Protein AF-A0A9P5TGM0-F1 (afdb_monomer_lite)

Structure (mmCIF, N/CA/C/O backbone):
data_AF-A0A9P5TGM0-F1
#
_entry.id   AF-A0A9P5TGM0-F1
#
loop_
_atom_site.group_PDB
_atom_site.id
_atom_site.type_symbol
_atom_site.label_atom_id
_atom_site.label_alt_id
_atom_site.label_comp_id
_atom_site.label_asym_id
_atom_site.label_entity_id
_atom_site.label_seq_id
_atom_site.pdbx_PDB_ins_code
_atom_site.Cartn_x
_atom_site.Cartn_y
_atom_site.Cartn_z
_atom_site.occupancy
_atom_site.B_iso_or_equiv
_atom_site.auth_seq_id
_atom_site.auth_comp_id
_atom_site.auth_asym_id
_atom_site.auth_atom_id
_atom_site.pdbx_PDB_model_num
ATOM 1 N N . MET A 1 1 ? -46.829 -3.196 55.476 1.00 36.16 1 MET A N 1
ATOM 2 C CA . MET A 1 1 ? -45.480 -3.649 55.078 1.00 36.16 1 MET A CA 1
ATOM 3 C C . MET A 1 1 ? -45.043 -2.829 53.871 1.00 36.16 1 MET A C 1
ATOM 5 O O . MET A 1 1 ? -45.791 -2.751 52.910 1.00 36.16 1 MET A O 1
ATOM 9 N N . LEU A 1 2 ? -43.898 -2.155 54.003 1.00 26.58 2 LEU A N 1
ATOM 10 C CA . LEU A 1 2 ? -43.094 -1.467 52.970 1.00 26.58 2 LEU A CA 1
ATOM 11 C C . LEU A 1 2 ? -42.682 -2.470 51.860 1.00 26.58 2 LEU A C 1
ATOM 13 O O . LEU A 1 2 ? -42.691 -3.660 52.148 1.00 26.58 2 LEU A O 1
ATOM 17 N N . ARG A 1 3 ? -42.238 -2.164 50.632 1.00 25.81 3 ARG A N 1
ATOM 18 C CA . ARG A 1 3 ? -41.853 -0.970 49.845 1.00 25.81 3 ARG A CA 1
ATOM 19 C C . ARG A 1 3 ? -41.633 -1.503 48.409 1.00 25.81 3 ARG A C 1
ATOM 21 O O . ARG A 1 3 ? -41.069 -2.581 48.292 1.00 25.81 3 ARG A O 1
ATOM 28 N N . GLN A 1 4 ? -41.916 -0.732 47.359 1.00 28.56 4 GLN A N 1
ATOM 29 C CA . GLN A 1 4 ? -40.858 -0.240 46.462 1.00 28.56 4 GLN A CA 1
ATOM 30 C C . GLN A 1 4 ? -41.391 0.940 45.646 1.00 28.56 4 GLN A C 1
ATOM 32 O O . GLN A 1 4 ? -42.499 0.928 45.121 1.00 28.56 4 GLN A O 1
ATOM 37 N N . VAL A 1 5 ? -40.583 1.991 45.664 1.00 32.22 5 VAL A N 1
ATOM 38 C CA . VAL A 1 5 ? -40.817 3.332 45.145 1.00 32.22 5 VAL A CA 1
ATOM 39 C C . VAL A 1 5 ? -40.303 3.353 43.710 1.00 32.22 5 VAL A C 1
ATOM 41 O O . VAL A 1 5 ? -39.193 2.888 43.459 1.00 32.22 5 VAL A O 1
ATOM 44 N N . GLY A 1 6 ? -41.109 3.859 42.779 1.00 30.88 6 GLY A N 1
ATOM 45 C CA . GLY A 1 6 ? -40.639 4.174 41.437 1.00 30.88 6 GLY A CA 1
ATOM 46 C C . GLY A 1 6 ? -39.764 5.421 41.455 1.00 30.88 6 GLY A C 1
ATOM 47 O O . GLY A 1 6 ? -40.057 6.362 42.189 1.00 30.88 6 GLY A O 1
ATOM 48 N N . THR A 1 7 ? -38.753 5.462 40.591 1.00 30.62 7 THR A N 1
ATOM 49 C CA . THR A 1 7 ? -38.194 6.741 40.159 1.00 30.62 7 THR A CA 1
ATOM 50 C C . THR A 1 7 ? -37.881 6.682 38.672 1.00 30.62 7 THR A C 1
ATOM 52 O O . THR A 1 7 ? -36.953 6.018 38.222 1.00 30.62 7 THR A O 1
ATOM 55 N N . SER A 1 8 ? -38.736 7.387 37.934 1.00 32.25 8 SER A N 1
ATOM 56 C CA . SER A 1 8 ? -38.502 7.983 36.624 1.00 32.25 8 SER A CA 1
ATOM 57 C C . SER A 1 8 ? -37.083 8.543 36.512 1.00 32.25 8 SER A C 1
ATOM 59 O O . SER A 1 8 ? -36.657 9.320 37.367 1.00 32.25 8 SER A O 1
ATOM 61 N N . MET A 1 9 ? -36.380 8.188 35.439 1.00 25.66 9 MET A N 1
ATOM 62 C CA . MET A 1 9 ? -35.091 8.778 35.085 1.00 25.66 9 MET A CA 1
ATOM 63 C C . MET A 1 9 ? -35.297 10.272 34.802 1.00 25.66 9 MET A C 1
ATOM 65 O O . MET A 1 9 ? -36.118 10.644 33.964 1.00 25.66 9 MET A O 1
ATOM 69 N N . GLN A 1 10 ? -34.623 11.121 35.573 1.00 26.91 10 GLN A N 1
ATOM 70 C CA . GLN A 1 10 ? -34.682 12.572 35.436 1.00 26.91 10 GLN A CA 1
ATOM 71 C C . GLN A 1 10 ? -33.806 13.011 34.260 1.00 26.91 10 GLN A C 1
ATOM 73 O O . GLN A 1 10 ? -32.630 12.661 34.194 1.00 26.91 10 GLN A O 1
ATOM 78 N N . ILE A 1 11 ? -34.382 13.790 33.344 1.00 28.34 11 ILE A N 1
ATOM 79 C CA . ILE A 1 11 ? -33.630 14.569 32.360 1.00 28.34 11 ILE A CA 1
ATOM 80 C C . ILE A 1 11 ? -33.191 15.841 33.085 1.00 28.34 11 ILE A C 1
ATOM 82 O O . ILE A 1 11 ? -33.982 16.770 33.257 1.00 28.34 11 ILE A O 1
ATOM 86 N N . GLU A 1 12 ? -31.943 15.880 33.547 1.00 26.34 12 GLU A N 1
ATOM 87 C CA . GLU A 1 12 ? -31.357 17.129 34.022 1.00 26.34 12 GLU A CA 1
ATOM 88 C C . GLU A 1 12 ? -31.138 18.057 32.826 1.00 26.34 12 GLU A C 1
ATOM 90 O O . GLU A 1 12 ? -30.334 17.811 31.927 1.00 26.34 12 GLU A O 1
ATOM 95 N N . THR A 1 13 ? -31.909 19.142 32.812 1.00 29.16 13 THR A N 1
ATOM 96 C CA . THR A 1 13 ? -31.706 20.256 31.893 1.00 29.16 13 THR A CA 1
ATOM 97 C C . THR A 1 13 ? -30.464 21.005 32.365 1.00 29.16 13 THR A C 1
ATOM 99 O O . THR A 1 13 ? -30.525 21.772 33.326 1.00 29.16 13 THR A O 1
ATOM 102 N N . VAL A 1 14 ? -29.324 20.766 31.716 1.00 30.80 14 VAL A N 1
ATOM 103 C CA . VAL A 1 14 ? -28.104 21.538 31.967 1.00 30.80 14 VAL A CA 1
ATOM 104 C C . VAL A 1 14 ? -28.360 22.976 31.523 1.00 30.80 14 VAL A C 1
ATOM 106 O O . VAL A 1 14 ? -28.563 23.261 30.341 1.00 30.80 14 VAL A O 1
ATOM 109 N N . GLN A 1 15 ? -28.392 23.887 32.496 1.00 29.30 15 GLN A N 1
ATOM 110 C CA . GLN A 1 15 ? -28.482 25.318 32.248 1.00 29.30 15 GLN A CA 1
ATOM 111 C C . GLN A 1 15 ? -27.282 25.787 31.419 1.00 29.30 15 GLN A C 1
ATOM 113 O O . GLN A 1 15 ? -26.130 25.493 31.742 1.00 29.30 15 GLN A O 1
ATOM 118 N N . LYS A 1 16 ? -27.571 26.542 30.351 1.00 35.97 16 LYS A N 1
ATOM 119 C CA . LYS A 1 16 ? -26.586 27.261 29.538 1.00 35.97 16 LYS A CA 1
ATOM 120 C C . LYS A 1 16 ? -25.737 28.152 30.445 1.00 35.97 16 LYS A C 1
ATOM 122 O O . LYS A 1 16 ? -26.203 29.188 30.909 1.00 35.97 16 LYS A O 1
ATOM 127 N N . LYS A 1 17 ? -24.481 27.765 30.649 1.00 32.97 17 LYS A N 1
ATOM 128 C CA . LYS A 1 17 ? -23.438 28.682 31.098 1.00 32.97 17 LYS A CA 1
ATOM 129 C C . LYS A 1 17 ? -22.898 29.376 29.849 1.00 32.97 17 LYS A C 1
ATOM 131 O O . LYS A 1 17 ? -22.370 28.719 28.953 1.00 32.97 17 LYS A O 1
ATOM 136 N N . GLU A 1 18 ? -23.126 30.680 29.754 1.00 39.62 18 GLU A N 1
ATOM 137 C CA . GLU A 1 18 ? -22.522 31.533 28.731 1.00 39.62 18 GLU A CA 1
ATOM 138 C C . GLU A 1 18 ? -20.993 31.371 28.766 1.00 39.62 18 GLU A C 1
ATOM 140 O O . GLU A 1 18 ? -20.392 31.405 29.840 1.00 39.62 18 GLU A O 1
ATOM 145 N N . GLY A 1 19 ? -20.377 31.166 27.595 1.00 38.84 19 GLY A N 1
ATOM 146 C CA . GLY A 1 19 ? -18.917 31.143 27.446 1.00 38.84 19 GLY A CA 1
ATOM 147 C C . GLY A 1 19 ? -18.252 29.788 27.172 1.00 38.84 19 GLY A C 1
ATOM 148 O O . GLY A 1 19 ? -17.066 29.651 27.453 1.00 38.84 19 GLY A O 1
ATOM 149 N N . LEU A 1 20 ? -18.951 28.796 26.608 1.00 31.16 20 LEU A N 1
ATOM 150 C CA . LEU A 1 20 ? -18.282 27.631 26.013 1.00 31.16 20 LEU A CA 1
ATOM 151 C C . LEU A 1 20 ? -17.751 28.016 24.629 1.00 31.16 20 LEU A C 1
ATOM 153 O O . LEU A 1 20 ? -18.503 28.091 23.656 1.00 31.16 20 LEU A O 1
ATOM 157 N N . THR A 1 21 ? -16.445 28.268 24.551 1.00 31.72 21 THR A N 1
ATOM 158 C CA . THR A 1 21 ? -15.696 28.083 23.310 1.00 31.72 21 THR A CA 1
ATOM 159 C C . THR A 1 21 ? -16.093 26.732 22.734 1.00 31.72 21 THR A C 1
ATOM 161 O O . THR A 1 21 ? -16.104 25.733 23.454 1.00 31.72 21 THR A O 1
ATOM 164 N N . ILE A 1 22 ? -16.460 26.710 21.455 1.00 36.62 22 ILE A N 1
ATOM 165 C CA . ILE A 1 22 ? -16.581 25.476 20.688 1.00 36.62 22 ILE A CA 1
ATOM 166 C C . ILE A 1 22 ? -15.170 24.885 20.668 1.00 36.62 22 ILE A C 1
ATOM 168 O O . ILE A 1 22 ? -14.387 25.163 19.765 1.00 36.62 22 ILE A O 1
ATOM 172 N N . GLU A 1 23 ? -14.807 24.121 21.698 1.00 35.16 23 GLU A N 1
ATOM 173 C CA . GLU A 1 23 ? -13.813 23.081 21.526 1.00 35.16 23 GLU A CA 1
ATOM 174 C C . GLU A 1 23 ? -14.446 22.157 20.499 1.00 35.16 23 GLU A C 1
ATOM 176 O O . GLU A 1 23 ? -15.362 21.382 20.784 1.00 35.16 23 GLU A O 1
ATOM 181 N N . GLN A 1 24 ? -14.024 22.345 19.250 1.00 33.47 24 GLN A N 1
ATOM 182 C CA . GLN A 1 24 ? -14.055 21.296 18.261 1.00 33.47 24 GLN A CA 1
ATOM 183 C C . GLN A 1 24 ? -13.465 20.088 18.976 1.00 33.47 24 GLN A C 1
ATOM 185 O O . GLN A 1 24 ? -12.260 20.023 19.205 1.00 33.47 24 GLN A O 1
ATOM 190 N N . VAL A 1 25 ? -14.328 19.174 19.417 1.00 34.75 25 VAL A N 1
ATOM 191 C CA . VAL A 1 25 ? -13.903 17.829 19.757 1.00 34.75 25 VAL A CA 1
ATOM 192 C C . VAL A 1 25 ? -13.321 17.331 18.450 1.00 34.75 25 VAL A C 1
ATOM 194 O O . VAL A 1 25 ? -14.064 16.941 17.550 1.00 34.75 25 VAL A O 1
ATOM 197 N N . GLU A 1 26 ? -12.004 17.464 18.297 1.00 37.59 26 GLU A N 1
ATOM 198 C CA . GLU A 1 26 ? -11.255 16.770 17.273 1.00 37.59 26 GLU A CA 1
ATOM 199 C C . GLU A 1 26 ? -11.673 15.317 17.437 1.00 37.59 26 GLU A C 1
ATOM 201 O O . GLU A 1 26 ? -11.268 14.636 18.385 1.00 37.59 26 GLU A O 1
ATOM 206 N N . LYS A 1 27 ? -12.558 14.846 16.558 1.00 42.50 27 LYS A N 1
ATOM 207 C CA . LYS A 1 27 ? -12.750 13.423 16.366 1.00 42.50 27 LYS A CA 1
ATOM 208 C C . LYS A 1 27 ? -11.394 12.927 15.888 1.00 42.50 27 LYS A C 1
ATOM 210 O O . LYS A 1 27 ? -11.074 12.981 14.707 1.00 42.50 27 LYS A O 1
ATOM 215 N N . LYS A 1 28 ? -10.556 12.522 16.837 1.00 43.88 28 LYS A N 1
ATOM 216 C CA . LYS A 1 28 ? -9.393 11.692 16.573 1.00 43.88 28 LYS A CA 1
ATOM 217 C C . LYS A 1 28 ? -9.984 10.372 16.129 1.00 43.88 28 LYS A C 1
ATOM 219 O O . LYS A 1 28 ? -10.459 9.598 16.957 1.00 43.88 28 LYS A O 1
ATOM 224 N N . GLU A 1 29 ? -10.112 10.199 14.824 1.00 54.62 29 GLU A N 1
ATOM 225 C CA . GLU A 1 29 ? -10.566 8.954 14.230 1.00 54.62 29 GLU A CA 1
ATOM 226 C C . GLU A 1 29 ? -9.352 8.025 14.078 1.00 54.62 29 GLU A C 1
ATOM 228 O O . GLU A 1 29 ? -8.237 8.491 13.874 1.00 54.62 29 GLU A O 1
ATOM 233 N N . ASN A 1 30 ? -9.548 6.723 14.295 1.00 64.50 30 ASN A N 1
ATOM 234 C CA . ASN A 1 30 ? -8.500 5.777 14.688 1.00 64.50 30 ASN A CA 1
ATOM 235 C C . ASN A 1 30 ? -8.545 4.516 13.817 1.00 64.50 30 ASN A C 1
ATOM 237 O O . ASN A 1 30 ? -9.602 3.902 13.719 1.00 64.50 30 ASN A O 1
ATOM 241 N N . GLY A 1 31 ? -7.412 4.084 13.251 1.00 76.44 31 GLY A N 1
ATOM 242 C CA . GLY A 1 31 ? -7.331 2.923 12.342 1.00 76.44 31 GLY A CA 1
ATOM 243 C C . GLY A 1 31 ? -7.704 1.580 12.984 1.00 76.44 31 GLY A C 1
ATOM 244 O O . GLY A 1 31 ? -8.091 0.637 12.301 1.00 76.44 31 GLY A O 1
ATOM 245 N N . LEU A 1 32 ? -7.625 1.512 14.313 1.00 87.06 32 LEU A N 1
ATOM 246 C CA . LEU A 1 32 ? -7.992 0.365 15.136 1.00 87.06 32 LEU A CA 1
ATOM 247 C C . LEU A 1 32 ? -8.878 0.854 16.293 1.00 87.06 32 LEU A C 1
ATOM 249 O O . LEU A 1 32 ? -8.423 1.628 17.140 1.00 87.06 32 LEU A O 1
ATOM 253 N N . VAL A 1 33 ? -10.144 0.430 16.319 1.00 86.69 33 VAL A N 1
ATOM 254 C CA . VAL A 1 33 ? -11.155 0.868 17.298 1.00 86.69 33 VAL A CA 1
ATOM 255 C C . VAL A 1 33 ? -11.805 -0.320 17.968 1.00 86.69 33 VAL A C 1
ATOM 257 O O . VAL A 1 33 ? -12.400 -1.148 17.288 1.00 86.69 33 VAL A O 1
ATOM 260 N N . ALA A 1 34 ? -11.726 -0.381 19.299 1.00 88.81 34 ALA A N 1
ATOM 261 C CA . ALA A 1 34 ? -12.266 -1.493 20.082 1.00 88.81 34 ALA A CA 1
ATOM 262 C C . ALA A 1 34 ? -11.851 -2.870 19.518 1.00 88.81 34 ALA A C 1
ATOM 264 O O . ALA A 1 34 ? -12.663 -3.786 19.422 1.00 88.81 34 ALA A O 1
ATOM 265 N N . ASN A 1 35 ? -10.572 -2.995 19.135 1.00 90.69 35 ASN A N 1
ATOM 266 C CA . ASN A 1 35 ? -9.969 -4.172 18.494 1.00 90.69 35 ASN A CA 1
ATOM 267 C C . ASN A 1 35 ? -10.476 -4.497 17.071 1.00 90.69 35 ASN A C 1
ATOM 269 O O . ASN A 1 35 ? -10.194 -5.580 16.567 1.00 90.69 35 ASN A O 1
ATOM 273 N N . VAL A 1 36 ? -11.183 -3.579 16.409 1.00 89.56 36 VAL A N 1
ATOM 274 C CA . VAL A 1 36 ? -11.634 -3.718 15.015 1.00 89.56 36 VAL A CA 1
ATOM 275 C C . VAL A 1 36 ? -10.835 -2.784 14.108 1.00 89.56 36 VAL A C 1
ATOM 277 O O . VAL A 1 36 ? -10.731 -1.585 14.381 1.00 89.56 36 VAL A O 1
ATOM 280 N N . LEU A 1 37 ? -10.267 -3.332 13.032 1.00 90.50 37 LEU A N 1
ATOM 281 C CA . LEU A 1 37 ? -9.565 -2.573 11.997 1.00 90.50 37 LEU A CA 1
ATOM 282 C C . LEU A 1 37 ? -10.575 -1.925 11.046 1.00 90.50 37 LEU A C 1
ATOM 284 O O . LEU A 1 37 ? -11.433 -2.612 10.492 1.00 90.50 37 LEU A O 1
ATOM 288 N N . TYR A 1 38 ? -10.449 -0.617 10.844 1.00 90.00 38 TYR A N 1
ATOM 289 C CA . TYR A 1 38 ? -11.277 0.158 9.919 1.00 90.00 38 TYR A CA 1
ATOM 290 C C . TYR A 1 38 ? -10.409 0.789 8.830 1.00 90.00 38 TYR A C 1
ATOM 292 O O . TYR A 1 38 ? -9.239 1.092 9.057 1.00 90.00 38 TYR A O 1
ATOM 300 N N . MET A 1 39 ? -10.999 1.002 7.656 1.00 88.94 39 MET A N 1
ATOM 301 C CA . MET A 1 39 ? -10.358 1.629 6.505 1.00 88.94 39 MET A CA 1
ATOM 302 C C . MET A 1 39 ? -10.383 3.159 6.630 1.00 88.94 39 MET A C 1
ATOM 304 O O . MET A 1 39 ? -11.408 3.756 6.977 1.00 88.94 39 MET A O 1
ATOM 308 N N . TYR A 1 40 ? -9.253 3.793 6.316 1.00 84.56 40 TYR A N 1
ATOM 309 C CA . TYR A 1 40 ? -9.030 5.230 6.475 1.00 84.56 40 TYR A CA 1
ATOM 310 C C . TYR A 1 40 ? -8.302 5.840 5.282 1.00 84.56 40 TYR A C 1
ATOM 312 O O . TYR A 1 40 ? -7.525 5.167 4.611 1.00 84.56 40 TYR A O 1
ATOM 320 N N . HIS A 1 41 ? -8.531 7.135 5.079 1.00 81.19 41 HIS A N 1
ATOM 321 C CA . HIS A 1 41 ? -7.729 8.001 4.229 1.00 81.19 41 HIS A CA 1
ATOM 322 C C . HIS A 1 41 ? -7.256 9.218 5.039 1.00 81.19 41 HIS A C 1
ATOM 324 O O . HIS A 1 41 ? -8.027 10.125 5.369 1.00 81.19 41 HIS A O 1
ATOM 330 N N . GLY A 1 42 ? -5.979 9.230 5.405 1.00 74.00 42 GLY A N 1
ATOM 331 C CA . GLY A 1 42 ? -5.405 10.214 6.309 1.00 74.00 42 GLY A CA 1
ATOM 332 C C . GLY A 1 42 ? -5.967 10.127 7.732 1.00 74.00 42 GLY A C 1
ATOM 333 O O . GLY A 1 42 ? -6.683 9.206 8.127 1.00 74.00 42 GLY A O 1
ATOM 334 N N . LYS A 1 43 ? -5.671 11.159 8.527 1.00 65.69 43 LYS A N 1
ATOM 335 C CA . LYS A 1 43 ? -6.030 11.227 9.957 1.00 65.69 43 LYS A CA 1
ATOM 336 C C . LYS A 1 43 ? -7.520 11.471 10.232 1.00 65.69 43 LYS A C 1
ATOM 338 O O . LYS A 1 43 ? -7.923 11.462 11.395 1.00 65.69 43 LYS A O 1
ATOM 343 N N . HIS A 1 44 ? -8.318 11.756 9.202 1.00 63.69 44 HIS A N 1
ATOM 344 C CA . HIS A 1 44 ? -9.632 12.383 9.380 1.00 63.69 44 HIS A CA 1
ATOM 345 C C . HIS A 1 44 ? -10.778 11.737 8.606 1.00 63.69 44 HIS A C 1
ATOM 347 O O . HIS A 1 44 ? -11.925 12.056 8.905 1.00 63.69 44 HIS A O 1
ATOM 353 N N . TYR A 1 45 ? -10.507 10.861 7.635 1.00 67.69 45 TYR A N 1
ATOM 354 C CA . TYR A 1 45 ? -11.562 10.336 6.774 1.00 67.69 45 TYR A CA 1
ATOM 355 C C . TYR A 1 45 ? -11.675 8.824 6.904 1.00 67.69 45 TYR A C 1
ATOM 357 O O . TYR A 1 45 ? -10.903 8.075 6.306 1.00 67.69 45 TYR A O 1
ATOM 365 N N . ARG A 1 46 ? -12.676 8.365 7.663 1.00 70.44 46 ARG A N 1
ATOM 366 C CA . ARG A 1 46 ? -13.194 7.003 7.500 1.00 70.44 46 ARG A CA 1
ATOM 367 C C . ARG A 1 46 ? -13.728 6.825 6.088 1.00 70.44 46 ARG A C 1
ATOM 369 O O . ARG A 1 46 ? -14.544 7.623 5.625 1.00 70.44 46 ARG A O 1
ATOM 376 N N . ILE A 1 47 ? -13.302 5.749 5.439 1.00 70.31 47 ILE A N 1
ATOM 377 C CA . ILE A 1 47 ? -13.949 5.300 4.209 1.00 70.31 47 ILE A CA 1
ATOM 378 C C . ILE A 1 47 ? -15.329 4.760 4.610 1.00 70.31 47 ILE A C 1
ATOM 380 O O . ILE A 1 47 ? -15.425 3.981 5.556 1.00 70.31 47 ILE A O 1
ATOM 384 N N . ASP A 1 48 ? -16.375 5.229 3.927 1.00 66.19 48 ASP A N 1
ATOM 385 C CA . ASP A 1 48 ? -17.790 5.112 4.319 1.00 66.19 48 ASP A CA 1
ATOM 386 C C . ASP A 1 48 ? -18.128 5.837 5.647 1.00 66.19 48 ASP A C 1
ATOM 388 O O . ASP A 1 48 ? -18.112 5.243 6.727 1.00 66.19 48 ASP A O 1
ATOM 392 N N . PRO A 1 49 ? -18.447 7.144 5.609 1.00 59.84 49 PRO A N 1
ATOM 393 C CA . PRO A 1 49 ? -18.573 7.971 6.810 1.00 59.84 49 PRO A CA 1
ATOM 394 C C . PRO A 1 49 ? -19.789 7.641 7.693 1.00 59.84 49 PRO A C 1
ATOM 396 O O . PRO A 1 49 ? -19.840 8.104 8.834 1.00 59.84 49 PRO A O 1
ATOM 399 N N . ALA A 1 50 ? -20.771 6.871 7.207 1.00 65.50 50 ALA A N 1
ATOM 400 C CA . ALA A 1 50 ? -21.974 6.563 7.982 1.00 65.50 50 ALA A CA 1
ATOM 401 C C . ALA A 1 50 ? -21.746 5.434 9.004 1.00 65.50 50 ALA A C 1
ATOM 403 O O . ALA A 1 50 ? -22.268 5.507 10.118 1.00 65.50 50 ALA A O 1
ATOM 404 N N . ALA A 1 51 ? -20.951 4.419 8.649 1.00 68.44 51 ALA A N 1
ATOM 405 C CA . ALA A 1 51 ? -20.688 3.250 9.498 1.00 68.44 51 ALA A CA 1
ATOM 406 C C . ALA A 1 51 ? -19.190 2.968 9.724 1.00 68.44 51 ALA A C 1
ATOM 408 O O . ALA A 1 51 ? -18.827 2.305 10.697 1.00 68.44 51 ALA A O 1
ATOM 409 N N . GLY A 1 52 ? -18.316 3.521 8.882 1.00 81.69 52 GLY A N 1
ATOM 410 C CA . GLY A 1 52 ? -16.940 3.070 8.713 1.00 81.69 52 GLY A CA 1
ATOM 411 C C . GLY A 1 52 ? -16.897 1.732 7.976 1.00 81.69 52 GLY A C 1
ATOM 412 O O . GLY A 1 52 ? -17.678 0.834 8.271 1.00 81.69 52 GLY A O 1
ATOM 413 N N . LEU A 1 53 ? -15.959 1.579 7.048 1.00 88.88 53 LEU A N 1
ATOM 414 C CA . LEU A 1 53 ? -15.700 0.321 6.352 1.00 88.88 53 LEU A CA 1
ATOM 415 C C . LEU A 1 53 ? -14.705 -0.528 7.165 1.00 88.88 53 LEU A C 1
ATOM 417 O O . LEU A 1 53 ? -13.545 -0.126 7.288 1.00 88.88 53 LEU A O 1
ATOM 421 N N . PRO A 1 54 ? -15.098 -1.671 7.759 1.00 90.94 54 PRO A N 1
ATOM 422 C CA . PRO A 1 54 ? -14.158 -2.553 8.445 1.00 90.94 54 PRO A CA 1
ATOM 423 C C . PRO A 1 54 ? -13.235 -3.245 7.437 1.00 90.94 54 PRO A C 1
ATOM 425 O O . PRO A 1 54 ? -13.691 -3.650 6.369 1.00 90.94 54 PRO A O 1
ATOM 428 N N . LEU A 1 55 ? -11.968 -3.476 7.798 1.00 90.06 55 LEU A N 1
ATOM 429 C CA . LEU A 1 55 ? -11.042 -4.251 6.958 1.00 90.06 55 LEU A CA 1
ATOM 430 C C . LEU A 1 55 ? -11.600 -5.651 6.655 1.00 90.06 55 LEU A C 1
ATOM 432 O O . LEU A 1 55 ? -11.461 -6.128 5.538 1.00 90.06 55 LEU A O 1
ATOM 436 N N . ALA A 1 56 ? -12.283 -6.277 7.621 1.00 90.62 56 ALA A N 1
ATOM 437 C CA . ALA A 1 56 ? -12.903 -7.590 7.437 1.00 90.62 56 ALA A CA 1
ATOM 438 C C . ALA A 1 56 ? -13.895 -7.618 6.261 1.00 90.62 56 ALA A C 1
ATOM 440 O O . ALA A 1 56 ? -13.863 -8.555 5.479 1.00 90.62 56 ALA A O 1
ATOM 441 N N . ALA A 1 57 ? -14.694 -6.562 6.070 1.00 91.88 57 ALA A N 1
ATOM 442 C CA . ALA A 1 57 ? -15.632 -6.490 4.949 1.00 91.88 57 ALA A CA 1
ATOM 443 C C . ALA A 1 57 ? -14.911 -6.409 3.589 1.00 91.88 57 ALA A C 1
ATOM 445 O O . ALA A 1 57 ? -15.376 -6.982 2.609 1.00 91.88 57 ALA A O 1
ATOM 446 N N . VAL A 1 58 ? -13.756 -5.734 3.537 1.00 91.56 58 VAL A N 1
ATOM 447 C CA . VAL A 1 58 ? -12.909 -5.684 2.332 1.00 91.56 58 VAL A CA 1
ATOM 448 C C . VAL A 1 58 ? -12.293 -7.053 2.045 1.00 91.56 58 VAL A C 1
ATOM 450 O O . VAL A 1 58 ? -12.247 -7.475 0.893 1.00 91.56 58 VAL A O 1
ATOM 453 N N . ILE A 1 59 ? -11.836 -7.763 3.082 1.00 90.88 59 ILE A N 1
ATOM 454 C CA . ILE A 1 59 ? -11.308 -9.126 2.942 1.00 90.88 59 ILE A CA 1
ATOM 455 C C . ILE A 1 59 ? -12.399 -10.086 2.457 1.00 90.88 59 ILE A C 1
ATOM 457 O O . ILE A 1 59 ? -12.148 -10.819 1.506 1.00 90.88 59 ILE A O 1
ATOM 461 N N . ASP A 1 60 ? -13.611 -10.025 3.015 1.00 93.75 60 ASP A N 1
ATOM 462 C CA . ASP A 1 60 ? -14.747 -10.840 2.564 1.00 93.75 60 ASP A CA 1
ATOM 463 C C . ASP A 1 60 ? -15.051 -10.605 1.070 1.00 93.75 60 ASP A C 1
ATOM 465 O O . ASP A 1 60 ? -15.319 -11.545 0.319 1.00 93.75 60 ASP A O 1
ATOM 469 N N . GLU A 1 61 ? -14.976 -9.352 0.605 1.00 93.19 61 GLU A N 1
ATOM 470 C CA . GLU A 1 61 ? -15.179 -9.006 -0.805 1.00 93.19 61 GLU A CA 1
ATOM 471 C C . GLU A 1 61 ? -14.048 -9.527 -1.706 1.00 93.19 61 GLU A C 1
ATOM 473 O O . GLU A 1 61 ? -14.316 -10.076 -2.779 1.00 93.19 61 GLU A O 1
ATOM 478 N N . ILE A 1 62 ? -12.794 -9.423 -1.253 1.00 90.69 62 ILE A N 1
ATOM 479 C CA . ILE A 1 62 ? -11.625 -10.005 -1.925 1.00 90.69 62 ILE A CA 1
ATOM 480 C C . ILE A 1 62 ? -11.783 -11.525 -2.045 1.00 90.69 62 ILE A C 1
ATOM 482 O O . ILE A 1 62 ? -11.608 -12.076 -3.131 1.00 90.69 62 ILE A O 1
ATOM 486 N N . GLU A 1 63 ? -12.148 -12.213 -0.963 1.00 90.38 63 GLU A N 1
ATOM 487 C CA . GLU A 1 63 ? -12.351 -13.664 -0.948 1.00 90.38 63 GLU A CA 1
ATOM 488 C C . GLU A 1 63 ? -13.501 -14.086 -1.864 1.00 90.38 63 GLU A C 1
ATOM 490 O O . GLU A 1 63 ? -13.365 -15.034 -2.645 1.00 90.38 63 GLU A O 1
ATOM 495 N N . MET A 1 64 ? -14.613 -13.348 -1.836 1.00 92.00 64 MET A N 1
ATOM 496 C CA . MET A 1 64 ? -15.737 -13.568 -2.740 1.00 92.00 64 MET A CA 1
ATOM 497 C C . MET A 1 64 ? -15.299 -13.414 -4.200 1.00 92.00 64 MET A C 1
ATOM 499 O O . MET A 1 64 ? -15.589 -14.291 -5.019 1.00 92.00 64 MET A O 1
ATOM 503 N N . TRP A 1 65 ? -14.558 -12.353 -4.532 1.00 90.50 65 TRP A N 1
ATOM 504 C CA . TRP A 1 65 ? -14.026 -12.151 -5.876 1.00 90.50 65 TRP A CA 1
ATOM 505 C C . TRP A 1 65 ? -13.097 -13.299 -6.284 1.00 90.50 65 TRP A C 1
ATOM 507 O O . TRP A 1 65 ? -13.294 -13.886 -7.347 1.00 90.50 65 TRP A O 1
ATOM 517 N N . MET A 1 66 ? -12.155 -13.695 -5.425 1.00 89.25 66 MET A N 1
ATOM 518 C CA . MET A 1 66 ? -11.229 -14.803 -5.686 1.00 89.25 66 MET A CA 1
ATOM 519 C C . MET A 1 66 ? -11.963 -16.130 -5.910 1.00 89.25 66 MET A C 1
ATOM 521 O O . MET A 1 66 ? -11.615 -16.887 -6.815 1.00 89.25 66 MET A O 1
ATOM 525 N N . SER A 1 67 ? -13.025 -16.397 -5.143 1.00 88.94 67 SER A N 1
ATOM 526 C CA . SER A 1 67 ? -13.848 -17.603 -5.298 1.00 88.94 67 SER A CA 1
ATOM 527 C C . SER A 1 67 ? -14.588 -17.655 -6.640 1.00 88.94 67 SER A C 1
ATOM 529 O O . SER A 1 67 ? -14.803 -18.735 -7.192 1.00 88.94 67 SER A O 1
ATOM 531 N N . ALA A 1 68 ? -14.944 -16.492 -7.193 1.00 89.69 68 ALA A N 1
ATOM 532 C CA . ALA A 1 68 ? -15.574 -16.370 -8.503 1.00 89.69 68 ALA A CA 1
ATOM 533 C C . ALA A 1 68 ? -14.553 -16.376 -9.658 1.00 89.69 68 ALA A C 1
ATOM 535 O O . ALA A 1 68 ? -14.914 -16.691 -10.792 1.00 89.69 68 ALA A O 1
ATOM 536 N N . HIS A 1 69 ? -13.282 -16.072 -9.378 1.00 88.31 69 HIS A N 1
ATOM 537 C CA . HIS A 1 69 ? -12.205 -15.937 -10.362 1.00 88.31 69 HIS A CA 1
ATOM 538 C C . HIS A 1 69 ? -11.119 -17.000 -10.144 1.00 88.31 69 HIS A C 1
ATOM 540 O O . HIS A 1 69 ? -9.943 -16.700 -9.962 1.00 88.31 69 HIS A O 1
ATOM 546 N N . THR A 1 70 ? -11.514 -18.273 -10.231 1.00 78.44 70 THR A N 1
ATOM 547 C CA . THR A 1 70 ? -10.662 -19.460 -9.992 1.00 78.44 70 THR A CA 1
ATOM 548 C C . THR A 1 70 ? -9.597 -19.730 -11.065 1.00 78.44 70 THR A C 1
ATOM 550 O O . THR A 1 70 ? -9.014 -20.816 -11.111 1.00 78.44 70 THR A O 1
ATOM 553 N N . ALA A 1 71 ? -9.323 -18.768 -11.949 1.00 76.00 71 ALA A N 1
ATOM 554 C CA . ALA A 1 71 ? -8.244 -18.897 -12.917 1.00 76.00 71 ALA A CA 1
ATOM 555 C C . ALA A 1 71 ? -6.909 -19.080 -12.177 1.00 76.00 71 ALA A C 1
ATOM 557 O O . ALA A 1 71 ? -6.597 -18.333 -11.253 1.00 76.00 71 ALA A O 1
ATOM 558 N N . ALA A 1 72 ? -6.101 -20.048 -12.616 1.00 62.41 72 ALA A N 1
ATOM 559 C CA . ALA A 1 72 ? -4.888 -20.513 -11.932 1.00 62.41 72 ALA A CA 1
ATOM 560 C C . ALA A 1 72 ? -3.769 -19.460 -11.736 1.00 62.41 72 ALA A C 1
ATOM 562 O O . ALA A 1 72 ? -2.711 -19.796 -11.213 1.00 62.41 72 ALA A O 1
ATOM 563 N N . ALA A 1 73 ? -3.977 -18.212 -12.163 1.00 65.12 73 ALA A N 1
ATOM 564 C CA . ALA A 1 73 ? -2.998 -17.128 -12.116 1.00 65.12 73 ALA A CA 1
ATOM 565 C C . ALA A 1 73 ? -3.507 -15.849 -11.424 1.00 65.12 73 ALA A C 1
ATOM 567 O O . ALA A 1 73 ? -2.780 -14.858 -11.393 1.00 65.12 73 ALA A O 1
ATOM 568 N N . ALA A 1 74 ? -4.733 -15.826 -10.888 1.00 70.94 74 ALA A N 1
ATOM 569 C CA . ALA A 1 74 ? -5.192 -14.671 -10.125 1.00 70.94 74 ALA A CA 1
ATOM 570 C C . ALA A 1 74 ? -4.530 -14.682 -8.739 1.00 70.94 74 ALA A C 1
ATOM 572 O O . ALA A 1 74 ? -4.687 -15.630 -7.972 1.00 70.94 74 ALA A O 1
ATOM 573 N N . ALA A 1 75 ? -3.785 -13.626 -8.430 1.00 81.19 75 ALA A N 1
ATOM 574 C CA . ALA A 1 75 ? -3.273 -13.344 -7.099 1.00 81.19 75 ALA A CA 1
ATOM 575 C C . ALA A 1 75 ? -3.628 -11.899 -6.751 1.00 81.19 75 ALA A C 1
ATOM 577 O O . ALA A 1 75 ? -3.584 -11.020 -7.613 1.00 81.19 75 ALA A O 1
ATOM 578 N N . ILE A 1 76 ? -3.983 -11.664 -5.492 1.00 84.56 76 ILE A N 1
ATOM 579 C CA . ILE A 1 76 ? -4.227 -10.325 -4.964 1.00 84.56 76 ILE A CA 1
ATOM 580 C C . ILE A 1 76 ? -3.141 -10.029 -3.941 1.00 84.56 76 ILE A C 1
ATOM 582 O O . ILE A 1 76 ? -2.961 -10.770 -2.975 1.00 84.56 76 ILE A O 1
ATOM 586 N N . THR A 1 77 ? -2.438 -8.924 -4.156 1.00 84.31 77 THR A N 1
ATOM 587 C CA . THR A 1 77 ? -1.515 -8.354 -3.177 1.00 84.31 77 THR A CA 1
ATOM 588 C C . THR A 1 77 ? -2.256 -7.281 -2.392 1.00 84.31 77 THR A C 1
ATOM 590 O O . THR A 1 77 ? -2.819 -6.361 -2.982 1.00 84.31 77 THR A O 1
ATOM 593 N N . VAL A 1 78 ? -2.249 -7.387 -1.062 1.00 86.06 78 VAL A N 1
ATOM 594 C CA . VAL A 1 78 ? -2.882 -6.411 -0.165 1.00 86.06 78 VAL A CA 1
ATOM 595 C C . VAL A 1 78 ? -1.805 -5.715 0.658 1.00 86.06 78 VAL A C 1
ATOM 597 O O . VAL A 1 78 ? -1.059 -6.363 1.389 1.00 86.06 78 VAL A O 1
ATOM 600 N N . GLN A 1 79 ? -1.747 -4.387 0.566 1.00 86.56 79 GLN A N 1
ATOM 601 C CA . GLN A 1 79 ? -0.936 -3.555 1.451 1.00 86.56 79 GLN A CA 1
ATOM 602 C C . GLN A 1 79 ? -1.804 -3.064 2.615 1.00 86.56 79 GLN A C 1
ATOM 604 O O . GLN A 1 79 ? -2.856 -2.465 2.403 1.00 86.56 79 GLN A O 1
ATOM 609 N N . ILE A 1 80 ? -1.353 -3.295 3.850 1.00 86.56 80 ILE A N 1
ATOM 610 C CA . ILE A 1 80 ? -2.050 -2.868 5.069 1.00 86.56 80 ILE A CA 1
ATOM 611 C C . ILE A 1 80 ? -1.140 -1.908 5.836 1.00 86.56 80 ILE A C 1
ATOM 613 O O . ILE A 1 80 ? -0.047 -2.281 6.258 1.00 86.56 80 ILE A O 1
ATOM 617 N N . LYS A 1 81 ? -1.599 -0.668 6.035 1.00 86.44 81 LYS A N 1
ATOM 618 C CA . LYS A 1 81 ? -0.864 0.394 6.734 1.00 86.44 81 LYS A CA 1
ATOM 619 C C . LYS A 1 81 ? -1.712 0.979 7.856 1.00 86.44 81 LYS A C 1
ATOM 621 O O . LYS A 1 81 ? -2.906 1.217 7.689 1.00 86.44 81 LYS A O 1
ATOM 626 N N . GLN A 1 82 ? -1.077 1.272 8.988 1.00 86.25 82 GLN A N 1
ATOM 627 C CA . GLN A 1 82 ? -1.706 2.071 10.030 1.00 86.25 82 GLN A CA 1
ATOM 628 C C . GLN A 1 82 ? -1.630 3.557 9.662 1.00 86.25 82 GLN A C 1
ATOM 630 O O . GLN A 1 82 ? -0.544 4.132 9.595 1.00 86.25 82 GLN A O 1
ATOM 635 N N . ASP A 1 83 ? -2.783 4.184 9.436 1.00 82.81 83 ASP A N 1
ATOM 636 C CA . ASP A 1 83 ? -2.850 5.602 9.048 1.00 82.81 83 ASP A CA 1
ATOM 637 C C . ASP A 1 83 ? -3.271 6.539 10.191 1.00 82.81 83 ASP A C 1
ATOM 639 O O . ASP A 1 83 ? -3.001 7.739 10.179 1.00 82.81 83 ASP A O 1
ATOM 643 N N . ALA A 1 84 ? -3.866 5.970 11.239 1.00 80.00 84 ALA A N 1
ATOM 644 C CA . ALA A 1 84 ? -4.275 6.683 12.438 1.00 80.00 84 ALA A CA 1
ATOM 645 C C . ALA A 1 84 ? -3.973 5.860 13.706 1.00 80.00 84 ALA A C 1
ATOM 647 O O . ALA A 1 84 ? -3.991 4.621 13.658 1.00 80.00 84 ALA A O 1
ATOM 648 N N . PRO A 1 85 ? -3.687 6.512 14.852 1.00 80.50 85 PRO A N 1
ATOM 649 C CA . PRO A 1 85 ? -3.416 5.812 16.107 1.00 80.50 85 PRO A CA 1
ATOM 650 C C . PRO A 1 85 ? -4.613 4.943 16.530 1.00 80.50 85 PRO A C 1
ATOM 652 O O . PRO A 1 85 ? -5.732 5.206 16.100 1.00 80.50 85 PRO A O 1
ATOM 655 N N . PRO A 1 86 ? -4.422 3.897 17.354 1.00 84.88 86 PRO A N 1
ATOM 656 C CA . PRO A 1 86 ? -5.528 3.104 17.881 1.00 84.88 86 PRO A CA 1
ATOM 657 C C . PRO A 1 86 ? -6.324 3.893 18.928 1.00 84.88 86 PRO A C 1
ATOM 659 O O . PRO A 1 86 ? -5.776 4.750 19.619 1.00 84.88 86 PRO A O 1
ATOM 662 N N . SER A 1 87 ? -7.594 3.541 19.129 1.00 85.62 87 SER A N 1
ATOM 663 C CA . SER A 1 87 ? -8.408 4.066 20.234 1.00 85.62 87 SER A CA 1
ATOM 664 C C . SER A 1 87 ? -9.307 3.005 20.834 1.00 85.62 87 SER A C 1
ATOM 666 O O . SER A 1 87 ? -9.846 2.149 20.130 1.00 85.62 87 SER A O 1
ATOM 668 N N . GLY A 1 88 ? -9.433 3.038 22.162 1.00 87.69 88 GLY A N 1
ATOM 669 C CA . GLY A 1 88 ? -10.236 2.078 22.920 1.00 87.69 88 GLY A CA 1
ATOM 670 C C . GLY A 1 88 ? -9.858 0.614 22.667 1.00 87.69 88 GLY A C 1
ATOM 671 O O . GLY A 1 88 ? -10.677 -0.266 22.902 1.00 87.69 88 GLY A O 1
ATOM 672 N N . SER A 1 89 ? -8.659 0.355 22.141 1.00 89.50 89 SER A N 1
ATOM 673 C CA . SER A 1 89 ? -8.187 -0.977 21.766 1.00 89.50 89 SER A CA 1
ATOM 674 C C . SER A 1 89 ? -7.167 -1.464 22.782 1.00 89.50 89 SER A C 1
ATOM 676 O O . SER A 1 89 ? -6.345 -0.686 23.264 1.00 89.50 89 SER A O 1
ATOM 678 N N . VAL A 1 90 ? -7.232 -2.752 23.107 1.00 92.50 90 VAL A N 1
ATOM 679 C CA . VAL A 1 90 ? -6.313 -3.410 24.052 1.00 92.50 90 VAL A CA 1
ATOM 680 C C . VAL A 1 90 ? -5.219 -4.204 23.339 1.00 92.50 90 VAL A C 1
ATOM 682 O O . VAL A 1 90 ? -4.316 -4.726 23.986 1.00 92.50 90 VAL A O 1
ATOM 685 N N . ILE A 1 91 ? -5.289 -4.283 22.008 1.00 88.88 91 ILE A N 1
ATOM 686 C CA . ILE A 1 91 ? -4.267 -4.875 21.144 1.00 88.88 91 ILE A CA 1
ATOM 687 C C . ILE A 1 91 ? -3.588 -3.792 20.298 1.00 88.88 91 ILE A C 1
ATOM 689 O O . ILE A 1 91 ? -4.174 -2.743 20.022 1.00 88.88 91 ILE A O 1
ATOM 693 N N . SER A 1 92 ? -2.351 -4.055 19.874 1.00 88.88 92 SER A N 1
ATOM 694 C CA . SER A 1 92 ? -1.648 -3.201 18.911 1.00 88.88 92 SER A CA 1
ATOM 695 C C . SER A 1 92 ? -2.144 -3.447 17.480 1.00 88.88 92 SER A C 1
ATOM 697 O O . SER A 1 92 ? -2.681 -4.514 17.183 1.00 88.88 92 SER A O 1
ATOM 699 N N . PHE A 1 93 ? -1.913 -2.498 16.568 1.00 86.25 93 PHE A N 1
ATOM 700 C CA . PHE A 1 93 ? -2.200 -2.690 15.140 1.00 86.25 93 PHE A CA 1
ATOM 701 C C . PHE A 1 93 ? -1.432 -3.881 14.552 1.00 86.25 93 PHE A C 1
ATOM 703 O O . PHE A 1 93 ? -2.019 -4.710 13.864 1.00 86.25 93 PHE A O 1
ATOM 710 N N . ALA A 1 94 ? -0.149 -4.026 14.897 1.00 83.75 94 ALA A N 1
ATOM 711 C CA . ALA A 1 94 ? 0.666 -5.163 14.469 1.00 83.75 94 ALA A CA 1
ATOM 712 C C . ALA A 1 94 ? 0.073 -6.505 14.938 1.00 83.75 94 ALA A C 1
ATOM 714 O O . ALA A 1 94 ? 0.004 -7.464 14.172 1.00 83.75 94 ALA A O 1
ATOM 715 N N . THR A 1 95 ? -0.429 -6.553 16.178 1.00 85.75 95 THR A N 1
ATOM 716 C CA . THR A 1 95 ? -1.139 -7.721 16.724 1.00 85.75 95 THR A CA 1
ATOM 717 C C . THR A 1 95 ? -2.446 -8.004 15.983 1.00 85.75 95 THR A C 1
ATOM 719 O O . THR A 1 95 ? -2.819 -9.164 15.871 1.00 85.75 95 THR A O 1
ATOM 722 N N . ALA A 1 96 ? -3.143 -6.980 15.489 1.00 85.25 96 ALA A N 1
ATOM 723 C CA . ALA A 1 96 ? -4.399 -7.148 14.762 1.00 85.25 96 ALA A CA 1
ATOM 724 C C . ALA A 1 96 ? -4.204 -7.668 13.322 1.00 85.25 96 ALA A C 1
ATOM 726 O O . ALA A 1 96 ? -5.069 -8.379 12.825 1.00 85.25 96 ALA A O 1
ATOM 727 N N . VAL A 1 97 ? -3.089 -7.332 12.658 1.00 83.00 97 VAL A N 1
ATOM 728 C CA . VAL A 1 97 ? -2.826 -7.718 11.255 1.00 83.00 97 VAL A CA 1
ATOM 729 C C . VAL A 1 97 ? -2.097 -9.063 11.141 1.00 83.00 97 VAL A C 1
ATOM 731 O O . VAL A 1 97 ? -2.392 -9.834 10.239 1.00 83.00 97 VAL A O 1
ATOM 734 N N . THR A 1 98 ? -1.204 -9.410 12.075 1.00 71.25 98 THR A N 1
ATOM 735 C CA . THR A 1 98 ? -0.488 -10.710 12.194 1.00 71.25 98 THR A CA 1
ATOM 736 C C . THR A 1 98 ? 0.380 -11.191 11.015 1.00 71.25 98 THR A C 1
ATOM 738 O O . THR A 1 98 ? 1.204 -12.080 11.223 1.00 71.25 98 THR A O 1
ATOM 741 N N . ILE A 1 99 ? 0.266 -10.609 9.818 1.00 70.38 99 ILE A N 1
ATOM 742 C CA . ILE A 1 99 ? 1.003 -10.989 8.601 1.00 70.38 99 ILE A CA 1
ATOM 743 C C . ILE A 1 99 ? 1.550 -9.750 7.876 1.00 70.38 99 ILE A C 1
ATOM 745 O O . ILE A 1 99 ? 0.906 -8.704 7.867 1.00 70.38 99 ILE A O 1
ATOM 749 N N . GLY A 1 100 ? 2.731 -9.849 7.260 1.00 71.56 100 GLY A N 1
ATOM 750 C CA . GLY A 1 100 ? 3.296 -8.757 6.461 1.00 71.56 100 GLY A CA 1
ATOM 751 C C . GLY A 1 100 ? 4.805 -8.851 6.251 1.00 71.56 100 GLY A C 1
ATOM 752 O O . GLY A 1 100 ? 5.460 -9.772 6.740 1.00 71.56 100 GLY A O 1
ATOM 753 N N . ILE A 1 101 ? 5.343 -7.875 5.521 1.00 73.12 101 ILE A N 1
ATOM 754 C CA . ILE A 1 101 ? 6.784 -7.626 5.409 1.00 73.12 101 ILE A CA 1
ATOM 755 C C . ILE A 1 101 ? 7.200 -6.544 6.409 1.00 73.12 101 ILE A C 1
ATOM 757 O O . ILE A 1 101 ? 6.391 -5.695 6.789 1.00 73.12 101 ILE A O 1
ATOM 761 N N . ASP A 1 102 ? 8.460 -6.571 6.836 1.00 76.38 102 ASP A N 1
ATOM 762 C CA . ASP A 1 102 ? 9.024 -5.481 7.627 1.00 76.38 102 ASP A CA 1
ATOM 763 C C . ASP A 1 102 ? 9.179 -4.238 6.738 1.00 76.38 102 ASP A C 1
ATOM 765 O O . ASP A 1 102 ? 9.960 -4.232 5.788 1.00 76.38 102 ASP A O 1
ATOM 769 N N . VAL A 1 103 ? 8.400 -3.201 7.040 1.00 78.25 103 VAL A N 1
ATOM 770 C CA . VAL A 1 103 ? 8.407 -1.910 6.336 1.00 78.25 103 VAL A CA 1
ATOM 771 C C . VAL A 1 103 ? 9.074 -0.806 7.156 1.00 78.25 103 VAL A C 1
ATOM 773 O O . VAL A 1 103 ? 8.876 0.372 6.881 1.00 78.25 103 VAL A O 1
ATOM 776 N N . THR A 1 104 ? 9.864 -1.142 8.179 1.00 82.19 104 THR A N 1
ATOM 777 C CA . THR A 1 104 ? 10.577 -0.136 8.992 1.00 82.19 104 THR A CA 1
ATOM 778 C C . THR A 1 104 ? 11.533 0.734 8.174 1.00 82.19 104 THR A C 1
ATOM 780 O O . THR A 1 104 ? 11.825 1.857 8.577 1.00 82.19 104 THR A O 1
ATOM 783 N N . ALA A 1 105 ? 11.976 0.243 7.015 1.00 86.56 105 ALA A N 1
ATOM 784 C CA . ALA A 1 105 ? 12.804 0.964 6.054 1.00 86.56 105 ALA A CA 1
ATOM 785 C C . ALA A 1 105 ? 12.008 1.771 5.004 1.00 86.56 105 ALA A C 1
ATOM 787 O O . ALA A 1 105 ? 12.602 2.248 4.041 1.00 86.56 105 ALA A O 1
ATOM 788 N N . TRP A 1 106 ? 10.684 1.922 5.146 1.00 91.12 106 TRP A N 1
ATOM 789 C CA . TRP A 1 106 ? 9.882 2.685 4.182 1.00 91.12 106 TRP A CA 1
ATOM 790 C C . TRP A 1 106 ? 10.274 4.168 4.180 1.00 91.12 106 TRP A C 1
ATOM 792 O O . TRP A 1 106 ? 10.172 4.842 5.207 1.00 91.12 106 TRP A O 1
ATOM 802 N N . GLY A 1 107 ? 10.724 4.672 3.028 1.00 92.12 107 GLY A N 1
ATOM 803 C CA . GLY A 1 107 ? 11.108 6.071 2.862 1.00 92.12 107 GLY A CA 1
ATOM 804 C C . GLY A 1 107 ? 9.885 6.982 2.796 1.00 92.12 107 GLY A C 1
ATOM 805 O O . GLY A 1 107 ? 9.011 6.774 1.962 1.00 92.12 107 GLY A O 1
ATOM 806 N N . ASP A 1 108 ? 9.822 7.998 3.657 1.00 92.88 108 ASP A N 1
ATOM 807 C CA . ASP A 1 108 ? 8.771 9.021 3.587 1.00 92.88 108 ASP A CA 1
ATOM 808 C C . ASP A 1 108 ? 9.052 9.992 2.433 1.00 92.88 108 ASP A C 1
ATOM 810 O O . ASP A 1 108 ? 10.145 10.555 2.358 1.00 92.88 108 ASP A O 1
ATOM 814 N N . ASN A 1 109 ? 8.067 10.162 1.546 1.00 94.56 109 ASN A N 1
ATOM 815 C CA . ASN A 1 109 ? 8.117 11.017 0.359 1.00 94.56 109 ASN A CA 1
ATOM 816 C C . ASN A 1 109 ? 9.417 10.872 -0.453 1.00 94.56 109 ASN A C 1
ATOM 818 O O . ASN A 1 109 ? 10.128 11.849 -0.688 1.00 94.56 109 ASN A O 1
ATOM 822 N N . ASN A 1 110 ? 9.764 9.640 -0.829 1.00 95.38 110 ASN A N 1
ATOM 823 C CA . ASN A 1 110 ? 11.060 9.328 -1.426 1.00 95.38 110 ASN A CA 1
ATOM 824 C C . ASN A 1 110 ? 10.910 8.808 -2.871 1.00 95.38 110 ASN A C 1
ATOM 826 O O . ASN A 1 110 ? 10.197 7.821 -3.086 1.00 95.38 110 ASN A O 1
ATOM 830 N N . PRO A 1 111 ? 11.598 9.410 -3.863 1.00 95.00 111 PRO A N 1
ATOM 831 C CA . PRO A 1 111 ? 11.537 8.962 -5.253 1.00 95.00 111 PRO A CA 1
ATOM 832 C C . PRO A 1 111 ? 12.185 7.598 -5.502 1.00 95.00 111 PRO A C 1
ATOM 834 O O . PRO A 1 111 ? 11.902 6.990 -6.530 1.00 95.00 111 PRO A O 1
ATOM 837 N N . ASN A 1 112 ? 13.064 7.111 -4.622 1.00 94.94 112 ASN A N 1
ATOM 838 C CA . ASN A 1 112 ? 13.689 5.803 -4.793 1.00 94.94 112 ASN A CA 1
ATOM 839 C C . ASN A 1 112 ? 14.266 5.250 -3.480 1.00 94.94 112 ASN A C 1
ATOM 841 O O . ASN A 1 112 ? 15.136 5.870 -2.861 1.00 94.94 112 ASN A O 1
ATOM 845 N N . PHE A 1 113 ? 13.826 4.06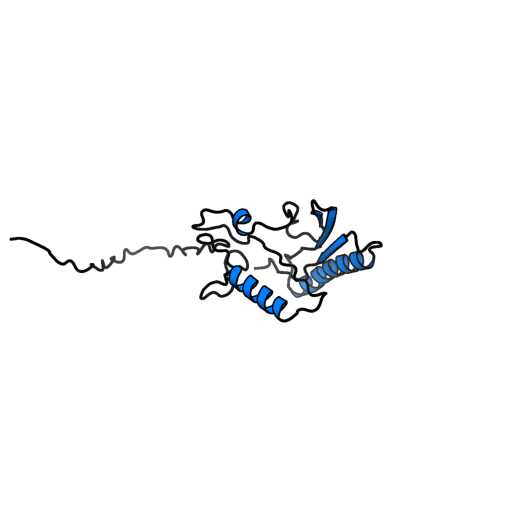1 -3.078 1.00 95.19 113 PHE A N 1
ATOM 846 C CA . PHE A 1 113 ? 14.411 3.322 -1.962 1.00 95.19 113 PHE A CA 1
ATOM 847 C C . PHE A 1 113 ? 14.203 1.813 -2.088 1.00 95.19 113 PHE A C 1
ATOM 849 O O . PHE A 1 113 ? 13.296 1.336 -2.771 1.00 95.19 113 PHE A O 1
ATOM 856 N N . ASP A 1 114 ? 15.042 1.071 -1.370 1.00 93.75 114 ASP A N 1
ATOM 857 C CA . ASP A 1 114 ? 15.073 -0.384 -1.396 1.00 93.75 114 ASP A CA 1
ATOM 858 C C . ASP A 1 114 ? 14.595 -0.982 -0.069 1.00 93.75 114 ASP A C 1
ATOM 860 O O . ASP A 1 114 ? 14.991 -0.537 1.012 1.00 93.75 114 ASP A O 1
ATOM 864 N N . ILE A 1 115 ? 13.804 -2.053 -0.143 1.00 91.81 115 ILE A N 1
ATOM 865 C CA . ILE A 1 115 ? 13.476 -2.904 1.006 1.00 91.81 115 ILE A CA 1
ATOM 866 C C . ILE A 1 115 ? 13.896 -4.337 0.695 1.00 91.81 115 ILE A C 1
ATOM 868 O O . ILE A 1 115 ? 13.499 -4.914 -0.315 1.00 91.81 115 ILE A O 1
ATOM 872 N N . TYR A 1 116 ? 14.658 -4.939 1.605 1.00 89.50 116 TYR A N 1
ATOM 873 C CA . TYR A 1 116 ? 15.029 -6.348 1.532 1.00 89.50 116 TYR A CA 1
ATOM 874 C C . TYR A 1 116 ? 14.202 -7.144 2.531 1.00 89.50 116 TYR A C 1
ATOM 876 O O . TYR A 1 116 ? 14.267 -6.924 3.741 1.00 89.50 116 TYR A O 1
ATOM 884 N N . THR A 1 117 ? 13.417 -8.086 2.023 1.00 83.94 117 THR A N 1
ATOM 885 C CA . THR A 1 117 ? 12.632 -8.980 2.877 1.00 83.94 117 THR A CA 1
ATOM 886 C C . THR A 1 117 ? 13.524 -10.061 3.500 1.00 83.94 117 THR A C 1
ATOM 888 O O . THR A 1 117 ? 14.526 -10.458 2.897 1.00 83.94 117 THR A O 1
ATOM 891 N N . PRO A 1 118 ? 13.145 -10.637 4.657 1.00 80.62 118 PRO A N 1
ATOM 892 C CA . PRO A 1 118 ? 13.869 -11.771 5.240 1.00 80.62 118 PRO A CA 1
ATOM 893 C C . PRO A 1 118 ? 13.983 -12.993 4.312 1.00 80.62 118 PRO A C 1
ATOM 895 O O . PRO A 1 118 ? 14.897 -13.798 4.465 1.00 80.62 118 PRO A O 1
ATOM 898 N N . SER A 1 119 ? 13.071 -13.134 3.344 1.00 82.00 119 SER A N 1
ATOM 899 C CA . SER A 1 119 ? 13.087 -14.187 2.322 1.00 82.00 119 SER A CA 1
ATOM 900 C C . SER A 1 119 ? 14.003 -13.887 1.128 1.00 82.00 119 SER A C 1
ATOM 902 O O . SER A 1 119 ? 14.041 -14.680 0.192 1.00 82.00 119 SER A O 1
ATOM 904 N N . GLY A 1 120 ? 14.728 -12.764 1.136 1.00 83.81 120 GLY A N 1
ATOM 905 C CA . GLY A 1 120 ? 15.672 -12.385 0.082 1.00 83.81 120 GLY A CA 1
ATOM 906 C C . GLY A 1 120 ? 15.044 -11.693 -1.130 1.00 83.81 120 GLY A C 1
ATOM 907 O O . GLY A 1 120 ? 15.749 -11.447 -2.101 1.00 83.81 120 GLY A O 1
ATOM 908 N N . VAL A 1 121 ? 13.748 -11.357 -1.086 1.00 86.31 121 VAL A N 1
ATOM 909 C CA . VAL A 1 121 ? 13.115 -10.519 -2.121 1.00 86.31 121 VAL A CA 1
ATOM 910 C C . VAL A 1 121 ? 13.598 -9.084 -1.954 1.00 86.31 121 VAL A C 1
ATOM 912 O O . VAL A 1 121 ? 13.505 -8.540 -0.848 1.00 86.31 121 VAL A O 1
ATOM 915 N N . HIS A 1 122 ? 14.065 -8.491 -3.049 1.00 91.81 122 HIS A N 1
ATOM 916 C CA . HIS A 1 122 ? 14.444 -7.088 -3.150 1.00 91.81 122 HIS A CA 1
ATOM 917 C C . HIS A 1 122 ? 13.28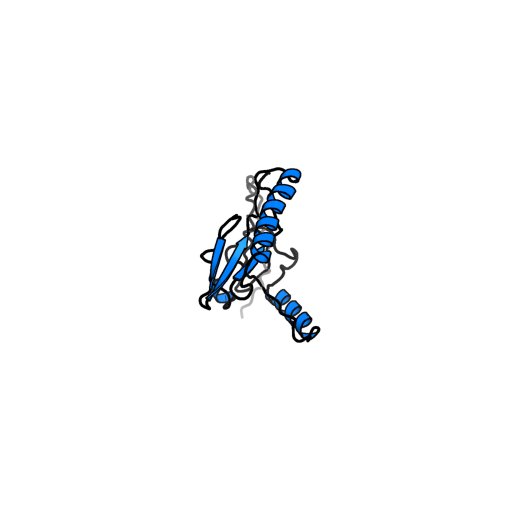6 -6.290 -3.758 1.00 91.81 122 HIS A C 1
ATOM 919 O O . HIS A 1 122 ? 12.839 -6.569 -4.867 1.00 91.81 122 HIS A O 1
ATOM 925 N N . LEU A 1 123 ? 12.764 -5.329 -3.002 1.00 92.38 123 LEU A N 1
ATOM 926 C CA . LEU A 1 123 ? 11.752 -4.381 -3.458 1.00 92.38 123 LEU A CA 1
ATOM 927 C C . LEU A 1 123 ? 12.426 -3.051 -3.795 1.00 92.38 123 LEU A C 1
ATOM 929 O O . LEU A 1 123 ? 13.113 -2.506 -2.934 1.00 92.38 123 LEU A O 1
ATOM 933 N N . VAL A 1 124 ? 12.181 -2.522 -4.993 1.00 94.94 124 VAL A N 1
ATOM 934 C CA . VAL A 1 124 ? 12.578 -1.168 -5.411 1.00 94.94 124 VAL A CA 1
ATOM 935 C C . VAL A 1 124 ? 11.319 -0.313 -5.497 1.00 94.94 124 VAL A C 1
ATOM 937 O O . VAL A 1 124 ? 10.374 -0.655 -6.215 1.00 94.94 124 VAL A O 1
ATOM 940 N N . ILE A 1 125 ? 11.274 0.769 -4.725 1.00 95.88 125 ILE A N 1
ATOM 941 C CA . ILE A 1 125 ? 10.039 1.503 -4.444 1.00 95.88 125 ILE A CA 1
ATOM 942 C C . ILE A 1 125 ? 10.211 2.990 -4.758 1.00 95.88 125 ILE A C 1
ATOM 944 O O . ILE A 1 125 ?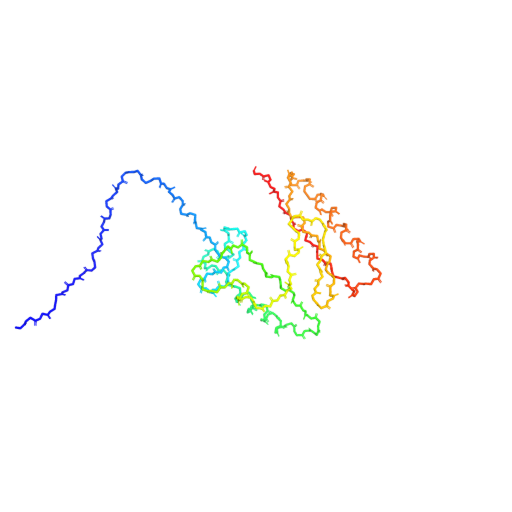 11.207 3.605 -4.386 1.00 95.88 125 ILE A O 1
ATOM 948 N N . GLN A 1 126 ? 9.197 3.563 -5.405 1.00 97.12 126 GLN A N 1
ATOM 949 C CA . GLN A 1 126 ? 9.027 4.996 -5.644 1.00 97.12 126 GLN A CA 1
ATOM 950 C C . GLN A 1 126 ? 7.750 5.443 -4.932 1.00 97.12 126 GLN A C 1
ATOM 952 O O . GLN A 1 126 ? 6.668 5.035 -5.343 1.00 97.12 126 GLN A O 1
ATOM 957 N N . ASP A 1 127 ? 7.861 6.276 -3.895 1.00 96.75 127 ASP A N 1
ATOM 958 C CA . ASP A 1 127 ? 6.719 6.778 -3.107 1.00 96.75 127 ASP A CA 1
ATOM 959 C C . ASP A 1 127 ? 6.870 8.273 -2.770 1.00 96.75 127 ASP A C 1
ATOM 961 O O . ASP A 1 127 ? 6.667 8.733 -1.649 1.00 96.75 127 ASP A O 1
ATOM 965 N N . GLU A 1 128 ? 7.285 9.062 -3.758 1.00 96.25 128 GLU A N 1
ATOM 966 C CA . GLU A 1 128 ? 7.217 10.525 -3.700 1.00 96.25 128 GLU A CA 1
ATOM 967 C C . GLU A 1 128 ? 5.776 10.961 -3.975 1.00 96.25 128 GLU A C 1
ATOM 969 O O . GLU A 1 128 ? 5.338 11.047 -5.127 1.00 96.25 128 GLU A O 1
ATOM 974 N N . TYR A 1 129 ? 4.999 11.110 -2.907 1.00 93.62 129 TYR A N 1
ATOM 975 C CA . TYR A 1 129 ? 3.570 11.389 -2.958 1.00 93.62 129 TYR A CA 1
ATOM 976 C C . TYR A 1 129 ? 3.238 12.871 -2.771 1.00 93.62 129 TYR A C 1
ATOM 978 O O . TYR A 1 129 ? 2.129 13.261 -3.115 1.00 93.62 129 TYR A O 1
ATOM 986 N N . SER A 1 130 ? 4.129 13.694 -2.215 1.00 93.75 130 SER A N 1
ATOM 987 C CA . SER A 1 130 ? 3.854 15.088 -1.851 1.00 93.75 130 SER A CA 1
ATOM 988 C C . SER A 1 130 ? 4.811 16.052 -2.537 1.00 93.75 130 SER A C 1
ATOM 990 O O . SER A 1 130 ? 6.026 15.897 -2.456 1.00 93.75 130 SER A O 1
ATOM 992 N N . PHE A 1 131 ? 4.230 17.090 -3.129 1.00 93.38 131 PHE A N 1
ATOM 993 C CA . PHE A 1 131 ? 4.914 18.111 -3.916 1.00 93.38 131 PHE A CA 1
ATOM 994 C C . PHE A 1 131 ? 4.503 19.508 -3.434 1.00 93.38 131 PHE A C 1
ATOM 996 O O . PHE A 1 131 ? 3.352 19.714 -3.034 1.00 93.38 131 PHE A O 1
ATOM 1003 N N . ASP A 1 132 ? 5.423 20.469 -3.486 1.00 91.56 132 ASP A N 1
ATOM 1004 C CA . ASP A 1 132 ? 5.209 21.850 -3.027 1.00 91.56 132 ASP A CA 1
ATOM 1005 C C . ASP A 1 132 ? 4.780 22.787 -4.180 1.00 91.56 132 ASP A C 1
ATOM 1007 O O . ASP A 1 132 ? 4.698 24.009 -4.032 1.00 91.56 132 ASP A O 1
ATOM 1011 N N . GLU A 1 133 ? 4.474 22.215 -5.345 1.00 90.31 133 GLU A N 1
ATOM 1012 C CA . GLU A 1 133 ? 4.128 22.906 -6.579 1.00 90.31 133 GLU A CA 1
ATOM 1013 C C . GLU A 1 133 ? 2.621 22.884 -6.895 1.00 90.31 133 GLU A C 1
ATOM 1015 O O . GLU A 1 133 ? 1.808 22.177 -6.295 1.00 90.31 133 GLU A O 1
ATOM 1020 N N . GLY A 1 134 ? 2.219 23.698 -7.878 1.00 89.06 134 GLY A N 1
ATOM 1021 C CA . GLY A 1 134 ? 0.861 23.682 -8.419 1.00 89.06 134 GLY A CA 1
ATOM 1022 C C . GLY A 1 134 ? 0.597 22.449 -9.287 1.00 89.06 134 GLY A C 1
ATOM 1023 O O . GLY A 1 134 ? 1.507 21.915 -9.918 1.00 89.06 134 GLY A O 1
ATOM 1024 N N . LEU A 1 135 ? -0.673 22.044 -9.398 1.00 86.94 135 LEU A N 1
ATOM 1025 C CA . LEU A 1 135 ? -1.095 20.815 -10.093 1.00 86.94 135 LEU A CA 1
ATOM 1026 C C . LEU A 1 135 ? -0.497 20.626 -11.497 1.00 86.94 135 LEU A C 1
ATOM 1028 O O . LEU A 1 135 ? -0.150 19.509 -11.864 1.00 86.94 135 LEU A O 1
ATOM 1032 N N . SER A 1 136 ? -0.373 21.696 -12.290 1.00 88.31 136 SER A N 1
ATOM 1033 C CA . SER A 1 136 ? 0.173 21.603 -13.652 1.00 88.31 136 SER A CA 1
ATOM 1034 C C . SER A 1 136 ? 1.647 21.200 -13.692 1.00 88.31 136 SER A C 1
ATOM 1036 O O . SER A 1 136 ? 2.082 20.640 -14.689 1.00 88.31 136 SER A O 1
ATOM 1038 N N . VAL A 1 137 ? 2.401 21.517 -12.638 1.00 89.88 137 VAL A N 1
ATOM 1039 C CA . VAL A 1 137 ? 3.819 21.170 -12.490 1.00 89.88 137 VAL A CA 1
ATOM 1040 C C . VAL A 1 137 ? 3.943 19.775 -11.881 1.00 89.88 137 VAL A C 1
ATOM 1042 O O . VAL A 1 137 ? 4.616 18.931 -12.458 1.00 89.88 137 VAL A O 1
ATOM 1045 N N . ILE A 1 138 ? 3.160 19.484 -10.832 1.00 92.25 138 ILE A N 1
ATOM 1046 C CA . ILE A 1 138 ? 3.127 18.165 -10.176 1.00 92.25 138 ILE A CA 1
ATOM 1047 C C . ILE A 1 138 ? 2.909 17.030 -11.173 1.00 92.25 138 ILE A C 1
ATOM 1049 O O . ILE A 1 138 ? 3.556 15.999 -11.066 1.00 92.25 138 ILE A O 1
ATOM 1053 N N . ILE A 1 139 ? 1.988 17.186 -12.131 1.00 92.50 139 ILE A N 1
ATOM 1054 C CA . ILE A 1 139 ? 1.712 16.120 -13.108 1.00 92.50 139 ILE A CA 1
ATOM 1055 C C . ILE A 1 139 ? 2.972 15.760 -13.901 1.00 92.50 139 ILE A C 1
ATOM 1057 O O . ILE A 1 139 ? 3.203 14.581 -14.154 1.00 92.50 139 ILE A O 1
ATOM 1061 N N . VAL A 1 140 ? 3.762 16.761 -14.295 1.00 94.25 140 VAL A N 1
ATOM 1062 C CA . VAL A 1 140 ? 4.989 16.548 -15.067 1.00 94.25 140 VAL A CA 1
ATOM 1063 C C . VAL A 1 140 ? 6.065 15.939 -14.174 1.00 94.25 140 VAL A C 1
ATOM 1065 O O . VAL A 1 140 ? 6.570 14.870 -14.495 1.00 94.25 140 VAL A O 1
ATOM 1068 N N . ASP A 1 141 ? 6.333 16.546 -13.018 1.00 94.06 141 ASP A N 1
ATOM 1069 C CA . ASP A 1 141 ? 7.395 16.093 -12.114 1.00 94.06 141 ASP A CA 1
ATOM 1070 C C . ASP A 1 141 ? 7.124 14.675 -11.596 1.00 94.06 141 ASP A C 1
ATOM 1072 O O . ASP A 1 141 ? 7.999 13.809 -11.604 1.00 94.06 141 ASP A O 1
ATOM 1076 N N . LYS A 1 142 ? 5.872 14.385 -11.227 1.00 95.94 142 LYS A N 1
ATOM 1077 C CA . LYS A 1 142 ? 5.470 13.041 -10.819 1.00 95.94 142 LYS A CA 1
ATOM 1078 C C . LYS A 1 142 ? 5.640 12.036 -11.951 1.00 95.94 142 LYS A C 1
ATOM 1080 O O . LYS A 1 142 ? 6.042 10.901 -11.697 1.00 95.94 142 LYS A O 1
ATOM 1085 N N . TRP A 1 143 ? 5.316 12.424 -13.184 1.00 96.25 143 TRP A N 1
ATOM 1086 C CA . TRP A 1 143 ? 5.481 11.543 -14.332 1.00 96.25 143 TRP A CA 1
ATOM 1087 C C . TRP A 1 143 ? 6.950 11.203 -14.576 1.00 96.25 143 TRP A C 1
ATOM 1089 O O . TRP A 1 143 ? 7.250 10.033 -14.792 1.00 96.25 143 TRP A O 1
ATOM 1099 N N . ASP A 1 144 ? 7.859 12.170 -14.465 1.00 96.25 144 ASP A N 1
ATOM 1100 C CA . ASP A 1 144 ? 9.297 11.928 -14.631 1.00 96.25 144 ASP A CA 1
ATOM 1101 C C . ASP A 1 144 ? 9.819 10.904 -13.609 1.00 96.25 144 ASP A C 1
ATOM 1103 O O . ASP A 1 144 ? 10.588 9.999 -13.944 1.00 96.25 144 ASP A O 1
ATOM 1107 N N . VAL A 1 145 ? 9.346 10.991 -12.365 1.00 96.56 145 VAL A N 1
ATOM 1108 C CA . VAL A 1 145 ? 9.727 10.060 -11.297 1.00 96.56 145 VAL A CA 1
ATOM 1109 C C . VAL A 1 145 ? 9.136 8.660 -11.529 1.00 96.56 145 VAL A C 1
ATOM 1111 O O . VAL A 1 145 ? 9.831 7.653 -11.366 1.00 96.56 145 VAL A O 1
ATOM 1114 N N . VAL A 1 146 ? 7.874 8.579 -11.963 1.00 97.94 146 VAL A N 1
ATOM 1115 C CA . VAL A 1 146 ? 7.215 7.312 -12.330 1.00 97.94 146 VAL A CA 1
ATOM 1116 C C . VAL A 1 146 ? 7.919 6.654 -13.519 1.00 97.94 146 VAL A C 1
ATOM 1118 O O . VAL A 1 146 ? 8.206 5.455 -13.470 1.00 97.94 146 VAL A O 1
ATOM 1121 N N . ASP A 1 147 ? 8.220 7.417 -14.570 1.00 97.94 147 ASP A N 1
ATOM 1122 C CA . ASP A 1 147 ? 8.913 6.941 -15.769 1.00 97.94 147 ASP A CA 1
ATOM 1123 C C . ASP A 1 147 ? 10.324 6.445 -15.438 1.00 97.94 147 ASP A C 1
ATOM 1125 O O . ASP A 1 147 ? 10.756 5.406 -15.938 1.00 97.94 147 ASP A O 1
ATOM 1129 N N . GLY A 1 148 ? 11.013 7.114 -14.509 1.00 97.12 148 GLY A N 1
ATOM 1130 C CA . GLY A 1 148 ? 12.307 6.675 -13.992 1.00 97.12 148 GLY A CA 1
ATOM 1131 C C . GLY A 1 148 ? 12.284 5.231 -13.480 1.00 97.12 148 GLY A C 1
ATOM 1132 O O . GLY A 1 148 ? 13.105 4.413 -13.906 1.00 97.12 148 GLY A O 1
ATOM 1133 N N . LEU A 1 149 ? 11.320 4.883 -12.620 1.00 97.12 149 LEU A N 1
ATOM 1134 C CA . LEU A 1 149 ? 11.225 3.522 -12.082 1.00 97.12 149 LEU A CA 1
ATOM 1135 C C . LEU A 1 149 ? 10.718 2.511 -13.127 1.00 97.12 149 LEU A C 1
ATOM 1137 O O . LEU A 1 149 ? 11.156 1.360 -13.119 1.00 97.12 149 LEU A O 1
ATOM 1141 N N . LEU A 1 150 ? 9.856 2.924 -14.066 1.00 97.31 150 LEU A N 1
ATOM 1142 C CA . LEU A 1 150 ? 9.445 2.074 -15.193 1.00 97.31 150 LEU A CA 1
ATOM 1143 C C . LEU A 1 150 ? 10.632 1.708 -16.093 1.00 97.31 150 LEU A C 1
ATOM 1145 O O . LEU A 1 150 ? 10.807 0.538 -16.434 1.00 97.31 150 LEU A O 1
ATOM 1149 N N . ASN A 1 151 ? 11.471 2.683 -16.444 1.00 96.69 151 ASN A N 1
ATOM 1150 C CA . ASN A 1 151 ? 12.664 2.462 -17.258 1.00 96.69 151 ASN A CA 1
ATOM 1151 C C . ASN A 1 151 ? 13.698 1.591 -16.535 1.00 96.69 151 ASN A C 1
ATOM 1153 O O . ASN A 1 151 ? 14.340 0.748 -17.170 1.00 96.69 151 ASN A O 1
ATOM 1157 N N . ALA A 1 152 ? 13.840 1.759 -15.215 1.00 94.31 152 ALA A N 1
ATOM 1158 C CA . ALA A 1 152 ? 14.689 0.903 -14.394 1.00 94.31 152 ALA A CA 1
ATOM 1159 C C . ALA A 1 152 ? 14.197 -0.552 -14.413 1.00 94.31 152 ALA A C 1
ATOM 1161 O O . ALA A 1 152 ? 14.985 -1.445 -14.709 1.00 94.31 152 ALA A O 1
ATOM 1162 N N . ALA A 1 153 ? 12.897 -0.776 -14.194 1.00 95.31 153 ALA A N 1
ATOM 1163 C CA . ALA A 1 153 ? 12.291 -2.107 -14.246 1.00 95.31 153 ALA A CA 1
ATOM 1164 C C . ALA A 1 153 ? 12.414 -2.757 -15.631 1.00 95.31 153 ALA A C 1
ATOM 1166 O O . ALA A 1 153 ? 12.706 -3.943 -15.745 1.00 95.31 153 ALA A O 1
ATOM 1167 N N . PHE A 1 154 ? 12.226 -1.978 -16.700 1.00 95.00 154 PHE A N 1
ATOM 1168 C CA . PHE A 1 154 ? 12.387 -2.455 -18.074 1.00 95.00 154 PHE A CA 1
ATOM 1169 C C . PHE A 1 154 ? 13.832 -2.861 -18.399 1.00 95.00 154 PHE A C 1
ATOM 1171 O O . PHE A 1 154 ? 14.058 -3.758 -19.211 1.00 95.00 154 PHE A O 1
ATOM 1178 N N . SER A 1 155 ? 14.805 -2.192 -17.781 1.00 94.81 155 SER A N 1
ATOM 1179 C CA . SER A 1 155 ? 16.232 -2.424 -18.018 1.00 94.81 155 SER A CA 1
ATOM 1180 C C . SER A 1 155 ? 16.844 -3.463 -17.074 1.00 94.81 155 SER A C 1
ATOM 1182 O O . SER A 1 155 ? 18.041 -3.733 -17.190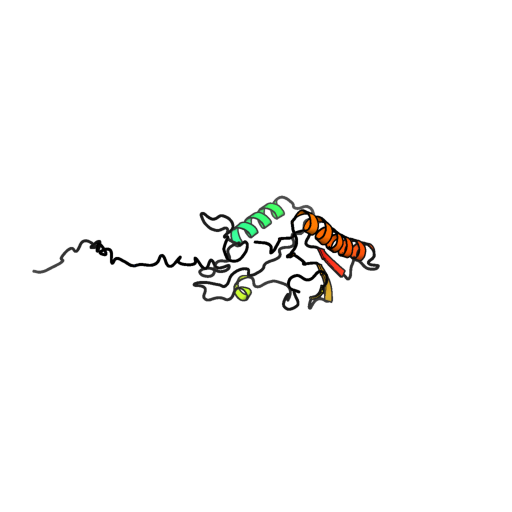 1.00 94.81 155 SER A O 1
ATOM 1184 N N . ASP A 1 156 ? 16.064 -4.027 -16.145 1.00 93.75 156 ASP A N 1
ATOM 1185 C CA . ASP A 1 156 ? 16.549 -5.023 -15.191 1.00 93.75 156 ASP A CA 1
ATOM 1186 C C . ASP A 1 156 ? 16.922 -6.329 -15.922 1.00 93.75 156 ASP A C 1
ATOM 1188 O O . ASP A 1 156 ? 16.067 -6.941 -16.574 1.00 93.75 156 ASP A O 1
ATOM 1192 N N . PRO A 1 157 ? 18.192 -6.775 -15.853 1.00 89.38 157 PRO A N 1
ATOM 1193 C CA . PRO A 1 157 ? 18.616 -8.018 -16.484 1.00 89.38 157 PRO A CA 1
ATOM 1194 C C . PRO A 1 157 ? 18.033 -9.279 -15.826 1.00 89.38 157 PRO A C 1
ATOM 1196 O O . PRO A 1 157 ? 18.047 -10.330 -16.471 1.00 89.38 157 PRO A O 1
ATOM 1199 N N . ASP A 1 158 ? 17.550 -9.204 -14.579 1.00 86.00 158 ASP A N 1
ATOM 1200 C CA . ASP A 1 158 ? 16.936 -10.327 -13.864 1.00 86.00 158 ASP A CA 1
ATOM 1201 C C . ASP A 1 158 ? 15.655 -9.901 -13.114 1.00 86.00 158 ASP A C 1
ATOM 1203 O O . ASP A 1 158 ? 15.658 -9.677 -11.899 1.00 86.00 158 ASP A O 1
ATOM 1207 N N . PRO A 1 159 ? 14.501 -9.877 -13.806 1.00 77.62 159 PRO A N 1
ATOM 1208 C CA . PRO A 1 159 ? 13.229 -9.473 -13.208 1.00 77.62 159 PRO A CA 1
ATOM 1209 C C . PRO A 1 159 ? 12.704 -10.468 -12.158 1.00 77.62 159 PRO A C 1
ATOM 1211 O O . PRO A 1 159 ? 11.621 -10.269 -11.612 1.00 77.62 159 PRO A O 1
ATOM 1214 N N . THR A 1 160 ? 13.412 -11.573 -11.894 1.00 81.69 160 THR A N 1
ATOM 1215 C CA . THR A 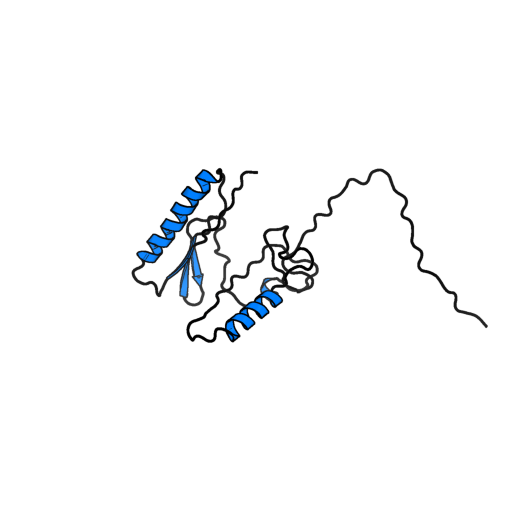1 160 ? 13.020 -12.544 -10.865 1.00 81.69 160 THR A CA 1
ATOM 1216 C C . THR A 1 160 ? 13.584 -12.207 -9.488 1.00 81.69 160 THR A C 1
ATOM 1218 O O . THR A 1 160 ? 13.063 -12.696 -8.484 1.00 81.69 160 THR A O 1
ATOM 1221 N N . THR A 1 161 ? 14.610 -11.352 -9.425 1.00 82.12 161 THR A N 1
ATOM 1222 C CA . THR A 1 161 ? 15.264 -10.962 -8.169 1.00 82.12 161 THR A CA 1
ATOM 1223 C C . THR A 1 161 ? 14.734 -9.661 -7.577 1.00 82.12 161 THR A C 1
ATOM 1225 O O . THR A 1 161 ? 14.754 -9.508 -6.353 1.00 82.12 161 THR A O 1
ATOM 1228 N N . CYS A 1 162 ? 14.204 -8.770 -8.417 1.00 90.69 162 CYS A N 1
ATOM 1229 C CA . CYS A 1 162 ? 13.688 -7.464 -8.019 1.00 90.69 162 CYS A CA 1
ATOM 1230 C C . CYS A 1 162 ? 12.183 -7.370 -8.280 1.00 90.69 162 CYS A C 1
ATOM 1232 O O . CYS A 1 162 ? 11.690 -7.776 -9.331 1.00 90.69 162 CYS A O 1
ATOM 1234 N N . GLN A 1 163 ? 11.443 -6.786 -7.341 1.00 92.19 163 GLN A N 1
ATOM 1235 C CA . GLN A 1 163 ? 10.057 -6.379 -7.559 1.00 92.19 163 GLN A CA 1
ATOM 1236 C C . GLN A 1 163 ? 9.953 -4.864 -7.448 1.00 92.19 163 GLN A C 1
ATOM 1238 O O . GLN A 1 163 ? 10.528 -4.252 -6.551 1.00 92.19 163 GLN A O 1
ATOM 1243 N N . TYR A 1 164 ? 9.186 -4.269 -8.352 1.00 94.94 164 TYR A N 1
ATOM 1244 C CA . TYR A 1 164 ? 9.066 -2.824 -8.478 1.00 94.94 164 TYR A CA 1
ATOM 1245 C C . TYR A 1 164 ? 7.695 -2.362 -7.997 1.00 94.94 164 TYR A C 1
ATOM 1247 O O . TYR A 1 164 ? 6.671 -2.869 -8.459 1.00 94.94 164 TYR A O 1
ATOM 1255 N N . LEU A 1 165 ? 7.670 -1.382 -7.093 1.00 95.25 165 LEU A N 1
ATOM 1256 C CA . LEU A 1 165 ? 6.443 -0.756 -6.607 1.00 95.25 165 LEU A CA 1
ATOM 1257 C C . LEU A 1 165 ? 6.473 0.741 -6.918 1.00 95.25 165 LEU A C 1
ATOM 1259 O O . LEU A 1 165 ? 7.256 1.495 -6.346 1.00 95.25 165 LEU A O 1
ATOM 1263 N N . ASN A 1 166 ? 5.624 1.157 -7.855 1.00 97.44 166 ASN A N 1
ATOM 1264 C CA . ASN A 1 166 ? 5.641 2.498 -8.429 1.00 97.44 166 ASN A CA 1
ATOM 1265 C C . ASN A 1 166 ? 4.305 3.202 -8.172 1.00 97.44 166 ASN A C 1
ATOM 1267 O O . ASN A 1 166 ? 3.285 2.853 -8.775 1.00 97.44 166 ASN A O 1
ATOM 1271 N N . PHE A 1 167 ? 4.286 4.163 -7.251 1.00 96.81 167 PHE A N 1
ATOM 1272 C CA . PHE A 1 167 ? 3.061 4.858 -6.879 1.00 96.81 167 PHE A CA 1
ATOM 1273 C C . PHE A 1 167 ? 2.800 6.013 -7.839 1.00 96.81 167 PHE A C 1
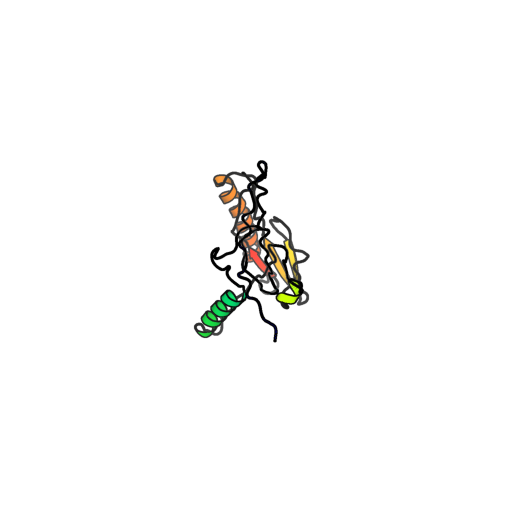ATOM 1275 O O . PHE A 1 167 ? 3.372 7.075 -7.683 1.00 96.81 167 PHE A O 1
ATOM 1282 N N . ALA A 1 168 ? 1.871 5.883 -8.787 1.00 96.62 168 ALA A N 1
ATOM 1283 C CA . ALA A 1 168 ? 1.512 7.002 -9.672 1.00 96.62 168 ALA A CA 1
ATOM 1284 C C . ALA A 1 168 ? 0.714 8.130 -8.973 1.00 96.62 168 ALA A C 1
ATOM 1286 O O . ALA A 1 168 ? 0.502 9.195 -9.548 1.00 96.62 168 ALA A O 1
ATOM 1287 N N . SER A 1 169 ? 0.246 7.906 -7.741 1.00 94.56 169 SER A N 1
ATOM 1288 C CA . SER A 1 169 ? -0.503 8.885 -6.950 1.00 94.56 169 SER A CA 1
ATOM 1289 C C . SER A 1 169 ? 0.375 10.038 -6.461 1.00 94.56 169 SER A C 1
ATOM 1291 O O . SER A 1 169 ? 1.515 9.821 -6.058 1.00 94.56 169 SER A O 1
ATOM 1293 N N . ALA A 1 170 ? -0.192 11.245 -6.422 1.00 93.56 170 ALA A N 1
ATOM 1294 C CA . ALA A 1 170 ? 0.444 12.431 -5.856 1.00 93.56 170 ALA A CA 1
ATOM 1295 C C . ALA A 1 170 ? -0.591 13.375 -5.220 1.00 93.56 170 ALA A C 1
ATOM 1297 O O . ALA A 1 170 ? -1.767 13.376 -5.590 1.00 93.56 170 ALA A O 1
ATOM 1298 N N . THR A 1 171 ? -0.133 14.198 -4.283 1.00 90.75 171 THR A N 1
ATOM 1299 C CA . THR A 1 171 ? -0.851 15.306 -3.654 1.00 90.75 171 THR A CA 1
ATOM 1300 C C . THR A 1 171 ? 0.020 16.559 -3.665 1.00 90.75 171 THR A C 1
ATOM 1302 O O . THR A 1 171 ? 1.247 16.487 -3.714 1.00 90.75 171 THR A O 1
ATOM 1305 N N . THR A 1 172 ? -0.624 17.720 -3.591 1.00 86.12 172 THR A N 1
ATOM 1306 C CA . THR A 1 172 ? 0.054 18.990 -3.322 1.00 86.12 172 THR A CA 1
ATOM 1307 C C . THR A 1 172 ? 0.017 19.288 -1.825 1.00 86.12 172 THR A C 1
ATOM 1309 O O . THR A 1 172 ? -0.975 18.985 -1.153 1.00 86.12 172 THR A O 1
ATOM 1312 N N . SER A 1 173 ? 1.092 19.866 -1.300 1.00 78.38 173 SER A N 1
ATOM 1313 C CA . SER A 1 173 ? 1.145 20.447 0.043 1.00 78.38 173 SER A CA 1
ATOM 1314 C C . SER A 1 173 ? 0.666 21.909 0.056 1.00 78.38 173 SER A C 1
ATOM 1316 O O . SER A 1 173 ? 0.450 22.475 1.137 1.00 78.38 173 SER A O 1
ATOM 1318 N N . LEU A 1 174 ? 0.477 22.519 -1.128 1.00 64.56 174 LEU A N 1
ATOM 1319 C CA . LEU A 1 174 ? -0.060 23.869 -1.268 1.00 64.56 174 LEU A CA 1
ATOM 1320 C C . LEU A 1 174 ? -1.483 23.904 -0.707 1.00 64.56 174 LEU A C 1
ATOM 1322 O O . LEU A 1 174 ? -2.374 23.186 -1.162 1.00 64.56 174 LEU A O 1
ATOM 1326 N N . LYS A 1 175 ? -1.665 24.744 0.312 1.00 56.69 175 LYS A N 1
ATOM 1327 C CA . LYS A 1 175 ? -2.951 24.997 0.966 1.00 56.69 175 LYS A CA 1
ATOM 1328 C C . LYS A 1 175 ? -3.778 26.032 0.221 1.00 56.69 175 LYS A C 1
ATOM 1330 O O . LYS A 1 175 ? -3.179 27.025 -0.249 1.00 56.69 175 LYS A O 1
#

InterPro domains:
  IPR017946 PLC-like phosphodiesterase, TIM beta/alpha-barrel domain superfamily [G3DSA:3.20.20.190] (78-175)

Organism: Gymnopilus junonius (NCBI:txid109634)

pLDDT: mean 77.7, std 21.68, range [25.66, 97.94]

Foldseek 3Di:
DDDDDDDDDDDPDPDDDPDDDPPPPPPQDFCAEQNWGFDDDARHDFDPVPPTHTVVNVVVVVVVVCVVVVPPPDDDDDDDDTRGHYDSYPDHPCRSVVDDFDCPVPDDLALWDWDAGPVQAIEIEGDNAEDQDDPVVCLVVLVVSQVVQVVVCVPDPDNPRYDYYGDSHHDYPHD

Secondary structure (DSSP, 8-state):
-----------------S------------SEETTEEB-EETTTEESSTTT--BHHHHHHHHHHHHHH---TT----------S--BS-SS-HHHHH------TTPPTTEEEEEEE-TTSPEEEEEE--EESS-HHHHHHHHHHHHHHHHHHHHT-S-TTTEEEEE----EE---

Radius of gyration: 24.4 Å; chains: 1; bounding box: 64×52×73 Å

Sequence (175 aa):
MLRQVGTSMQIETVQKKEGLTIEQVEKKENGLVANVLYMYHGKHYRIDPAAGLPLAAVIDEIEMWMSAHTAAAAAITVQIKQDAPPSGSVISFATAVTIGIDVTAWGDNNPNFDIYTPSGVHLVIQDEYSFDEGLSVIIVDKWDVVDGLLNAAFSDPDPTTCQYLNFASATTSLK